Protein AF-B4LQM8-F1 (afdb_monomer)

Radius of gyration: 19.5 Å; Cα contacts (8 Å, |Δi|>4): 128; chains: 1; bounding box: 39×36×72 Å

Solvent-accessible surface area (backbone atoms only — not comparable to full-atom values): 8545 Å² total; per-residue (Å²): 128,69,75,44,59,33,23,23,60,74,74,42,78,47,76,45,52,57,77,53,38,67,62,19,76,51,47,52,65,60,52,78,75,55,56,103,86,56,82,54,58,75,41,95,40,41,57,74,56,48,51,51,53,50,54,54,35,62,75,51,67,83,55,75,94,72,71,82,72,75,68,80,40,75,62,56,58,53,68,65,67,56,57,69,70,59,48,54,52,46,40,51,45,20,58,73,34,51,23,65,59,60,32,50,53,46,52,50,52,54,49,59,73,48,59,95,55,52,73,67,56,46,28,61,74,69,67,50,80,78,83,75,69,78,89,78,83,84,73,135

Mean predicted aligned error: 9.59 Å

Secondary structure (DSSP, 8-state):
--EEEEE-TTS-EEEEEHHHHTT-TTHHHHHHT--TTSPPPBPSS-HHHHHHHHHHHHHTTTS-TTSS-----HHHHHHT-S-HHHHHHHHHHHHHTT-HHHHHHHHHHHHHHHTT--HHHHHHHTT-------S-----

Structure (mmCIF, N/CA/C/O backbone):
data_AF-B4LQM8-F1
#
_entry.id   AF-B4LQM8-F1
#
loop_
_atom_site.group_PDB
_atom_site.id
_atom_site.type_symbol
_atom_site.label_atom_id
_atom_site.label_alt_id
_atom_site.label_comp_id
_atom_site.label_asym_id
_atom_site.label_entity_id
_atom_site.label_seq_id
_atom_site.pdbx_PDB_ins_code
_atom_site.Cartn_x
_atom_site.Cartn_y
_atom_site.Cartn_z
_atom_site.occupancy
_atom_site.B_iso_or_equiv
_atom_site.auth_seq_id
_atom_site.auth_comp_id
_atom_site.auth_asym_id
_atom_site.auth_atom_id
_atom_site.pdbx_PDB_model_num
ATOM 1 N N . MET A 1 1 ? 10.640 6.171 -23.105 1.00 55.56 1 MET A N 1
ATOM 2 C CA . MET A 1 1 ? 11.233 6.379 -21.766 1.00 55.56 1 MET A CA 1
ATOM 3 C C . MET A 1 1 ? 11.923 5.081 -21.371 1.00 55.56 1 MET A C 1
ATOM 5 O O . MET A 1 1 ? 11.529 4.060 -21.928 1.00 55.56 1 MET A O 1
ATOM 9 N N . PRO A 1 2 ? 12.978 5.091 -20.538 1.00 66.38 2 PRO A N 1
ATOM 10 C CA . PRO A 1 2 ? 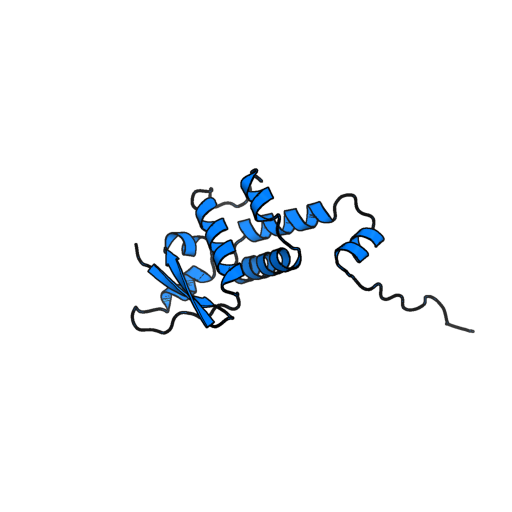13.606 3.846 -20.105 1.00 66.38 2 PRO A CA 1
ATOM 11 C C . PRO A 1 2 ? 12.600 3.017 -19.298 1.00 66.38 2 PRO A C 1
ATOM 13 O O . PRO A 1 2 ? 11.975 3.5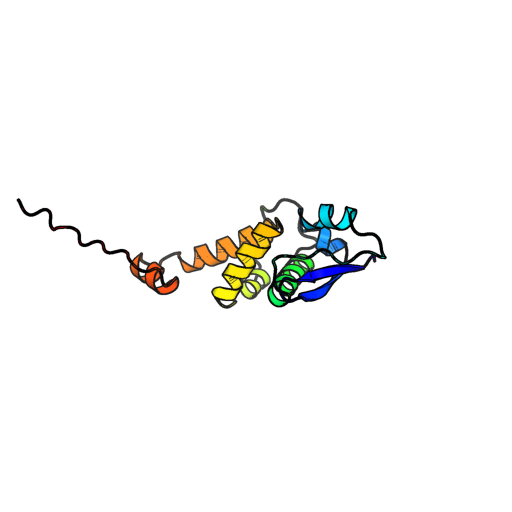30 -18.369 1.00 66.38 2 PRO A O 1
ATOM 16 N N . VAL A 1 3 ? 12.422 1.761 -19.710 1.00 73.31 3 VAL A N 1
ATOM 17 C CA . VAL A 1 3 ? 11.543 0.787 -19.057 1.00 73.31 3 VAL A CA 1
ATOM 18 C C . VAL A 1 3 ? 12.381 -0.012 -18.074 1.00 73.31 3 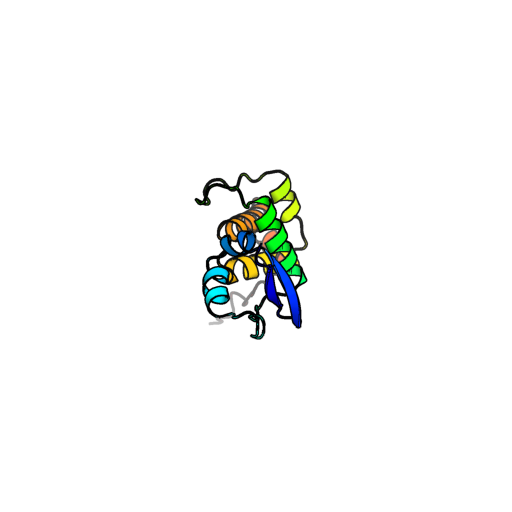VAL A C 1
ATOM 20 O O . VAL A 1 3 ? 13.413 -0.578 -18.434 1.00 73.31 3 VAL A O 1
ATOM 23 N N . ILE A 1 4 ? 11.926 -0.062 -16.834 1.00 78.81 4 ILE A N 1
ATOM 24 C CA . ILE A 1 4 ? 12.590 -0.737 -15.730 1.00 78.81 4 ILE A CA 1
ATOM 25 C C . ILE A 1 4 ? 11.833 -2.012 -15.402 1.00 78.81 4 ILE A C 1
ATOM 27 O O . ILE A 1 4 ? 10.606 -2.005 -15.337 1.00 78.81 4 ILE A O 1
ATOM 31 N N . LYS A 1 5 ? 12.567 -3.095 -15.143 1.00 83.62 5 LYS A N 1
ATOM 32 C CA . LYS A 1 5 ? 11.999 -4.401 -14.802 1.00 83.62 5 LYS A CA 1
ATOM 33 C C . LYS A 1 5 ? 12.284 -4.745 -13.344 1.00 83.62 5 LYS A C 1
ATOM 35 O O . LYS A 1 5 ? 13.410 -4.580 -12.893 1.00 83.62 5 LYS A O 1
ATOM 40 N N . PHE A 1 6 ? 11.293 -5.276 -12.638 1.00 83.81 6 PHE A N 1
ATOM 41 C CA . PHE A 1 6 ? 11.412 -5.804 -11.276 1.00 83.81 6 PHE A CA 1
ATOM 42 C C . PHE A 1 6 ? 10.954 -7.253 -11.237 1.00 83.81 6 PHE A C 1
ATOM 44 O O . PHE A 1 6 ? 9.951 -7.581 -11.866 1.00 83.81 6 PHE A O 1
ATOM 51 N N . LEU A 1 7 ? 11.634 -8.098 -10.462 1.00 88.75 7 LEU A N 1
ATOM 52 C CA . LEU A 1 7 ? 11.149 -9.439 -10.143 1.00 88.75 7 LEU A CA 1
ATOM 53 C C . LEU A 1 7 ? 10.402 -9.389 -8.811 1.00 88.75 7 LEU A C 1
ATOM 55 O O . LEU A 1 7 ? 10.960 -8.978 -7.799 1.00 88.75 7 LEU A O 1
ATOM 59 N N . THR A 1 8 ? 9.140 -9.779 -8.786 1.00 90.38 8 THR A N 1
ATOM 60 C CA . THR A 1 8 ? 8.320 -9.758 -7.571 1.00 90.38 8 THR A CA 1
ATOM 61 C C . THR A 1 8 ? 8.589 -10.983 -6.691 1.00 90.38 8 THR A C 1
ATOM 63 O O . THR A 1 8 ? 9.322 -11.905 -7.063 1.00 90.38 8 THR A O 1
ATOM 66 N N . SER A 1 9 ? 8.011 -11.018 -5.489 1.00 91.94 9 SER A N 1
ATOM 67 C CA . SER A 1 9 ? 8.201 -12.142 -4.561 1.00 91.94 9 SER A CA 1
ATOM 68 C C . SER A 1 9 ? 7.596 -13.457 -5.065 1.00 91.94 9 SER A C 1
ATOM 70 O O . SER A 1 9 ? 8.028 -14.521 -4.635 1.00 91.94 9 SER A O 1
ATOM 72 N N . ASP A 1 10 ? 6.609 -13.366 -5.953 1.00 93.62 10 ASP A N 1
ATOM 73 C CA . ASP A 1 10 ? 5.928 -14.448 -6.672 1.00 93.62 10 ASP A CA 1
ATOM 74 C C . ASP A 1 10 ? 6.556 -14.740 -8.050 1.00 93.62 10 ASP A C 1
ATOM 76 O O . ASP A 1 10 ? 5.921 -15.353 -8.902 1.00 93.62 10 ASP A O 1
ATOM 80 N N . ASP A 1 11 ? 7.808 -14.313 -8.258 1.00 89.38 11 ASP A N 1
ATOM 81 C CA . ASP A 1 11 ? 8.628 -14.585 -9.446 1.00 89.38 11 ASP A CA 1
ATOM 82 C C . ASP A 1 11 ? 8.013 -14.085 -10.771 1.00 89.38 11 ASP A C 1
ATOM 84 O O . ASP A 1 11 ? 8.257 -14.628 -11.849 1.00 89.38 11 ASP A O 1
ATOM 88 N N . ILE A 1 12 ? 7.239 -12.998 -10.701 1.00 90.31 12 ILE A N 1
ATOM 89 C CA . ILE A 1 12 ? 6.665 -12.317 -11.862 1.00 90.31 12 ILE A CA 1
ATOM 90 C C . ILE A 1 12 ? 7.502 -11.079 -12.176 1.00 90.31 12 ILE A C 1
ATOM 92 O O . ILE A 1 12 ? 7.830 -10.277 -11.304 1.00 90.31 12 ILE A O 1
ATOM 96 N N . ILE A 1 13 ? 7.829 -10.895 -13.453 1.00 88.75 13 ILE A N 1
ATOM 97 C CA . ILE A 1 13 ? 8.508 -9.684 -13.904 1.00 88.75 13 ILE A CA 1
ATOM 98 C C . ILE A 1 13 ? 7.463 -8.600 -14.175 1.00 88.75 13 ILE A C 1
ATOM 100 O O . ILE A 1 13 ? 6.532 -8.800 -14.958 1.00 88.75 13 ILE A O 1
ATOM 104 N N . ILE A 1 14 ? 7.617 -7.450 -13.523 1.00 86.12 14 ILE A N 1
ATOM 105 C CA . ILE A 1 14 ? 6.811 -6.252 -13.763 1.00 86.12 14 ILE A CA 1
ATOM 106 C C . ILE A 1 14 ? 7.694 -5.178 -14.379 1.00 86.12 14 ILE A C 1
ATOM 108 O O . ILE A 1 14 ? 8.766 -4.870 -13.863 1.00 86.12 14 ILE A O 1
ATOM 112 N N . GLU A 1 15 ? 7.207 -4.601 -15.471 1.00 85.62 15 GLU A N 1
ATOM 113 C CA . GLU A 1 15 ? 7.843 -3.492 -16.167 1.00 85.62 15 GLU A CA 1
ATOM 114 C C . GLU A 1 15 ? 7.142 -2.177 -15.802 1.00 85.62 15 GLU A C 1
ATOM 116 O O . GLU A 1 15 ? 5.914 -2.136 -15.702 1.00 85.62 15 GLU A O 1
ATOM 121 N N . THR A 1 16 ? 7.910 -1.113 -15.576 1.00 77.81 16 THR A N 1
ATOM 122 C CA . THR A 1 16 ? 7.396 0.219 -15.228 1.00 77.81 16 THR A CA 1
ATOM 123 C C . THR A 1 16 ? 8.299 1.321 -15.770 1.00 77.81 16 THR A C 1
ATOM 125 O O . THR A 1 16 ? 9.471 1.094 -16.068 1.00 77.81 16 THR A O 1
ATOM 128 N N . ASP A 1 17 ? 7.761 2.532 -15.859 1.00 77.62 17 ASP A N 1
ATOM 129 C CA . ASP A 1 17 ? 8.507 3.714 -16.276 1.00 77.62 17 ASP A CA 1
ATOM 130 C C . ASP A 1 17 ? 9.355 4.306 -15.137 1.00 77.62 17 ASP A C 1
ATOM 132 O O . ASP A 1 17 ? 8.978 4.269 -13.961 1.00 77.62 17 ASP A O 1
ATOM 136 N N . ASP A 1 18 ? 10.480 4.924 -15.504 1.00 69.44 18 ASP A N 1
ATOM 137 C CA . ASP A 1 18 ? 11.409 5.602 -14.582 1.00 69.44 18 ASP A CA 1
ATOM 138 C C . ASP A 1 18 ? 10.753 6.698 -13.733 1.00 69.44 18 ASP A C 1
ATOM 140 O O . ASP A 1 18 ? 11.099 6.874 -12.568 1.0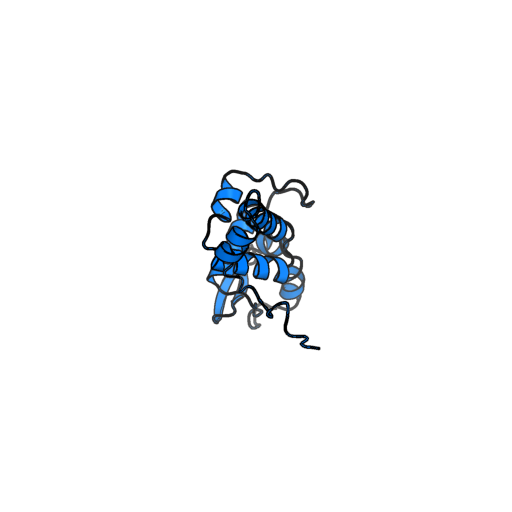0 69.44 18 ASP A O 1
ATOM 144 N N . GLN A 1 19 ? 9.737 7.384 -14.258 1.00 63.78 19 GLN A N 1
ATOM 145 C CA . GLN A 1 19 ? 9.026 8.424 -13.506 1.00 63.78 19 GLN A CA 1
ATOM 146 C C . GLN A 1 19 ? 8.301 7.863 -12.275 1.00 63.78 19 GLN A C 1
ATOM 148 O O . GLN A 1 19 ? 8.278 8.507 -11.230 1.00 63.78 19 GLN A O 1
ATOM 153 N N . ILE A 1 20 ? 7.780 6.637 -12.363 1.00 64.88 20 ILE A N 1
ATOM 154 C CA . ILE A 1 20 ? 7.079 5.968 -11.259 1.00 64.88 20 ILE A CA 1
ATOM 155 C C . ILE A 1 20 ? 8.089 5.470 -10.212 1.00 64.88 20 ILE A C 1
ATOM 157 O O . ILE A 1 20 ? 7.834 5.506 -9.006 1.00 64.88 20 ILE A O 1
ATOM 161 N N . ALA A 1 21 ? 9.291 5.086 -10.654 1.00 61.69 21 ALA A N 1
ATOM 162 C CA . ALA A 1 21 ? 10.397 4.730 -9.771 1.00 61.69 21 ALA A CA 1
ATOM 163 C C . ALA A 1 21 ? 10.902 5.913 -8.920 1.00 61.69 21 ALA A C 1
ATOM 165 O O . ALA A 1 21 ? 11.450 5.694 -7.837 1.00 61.69 21 ALA A O 1
ATOM 166 N N . GLN A 1 22 ? 10.684 7.162 -9.352 1.00 62.25 22 GLN A N 1
ATOM 167 C CA . GLN A 1 22 ? 11.090 8.354 -8.595 1.00 62.25 22 GLN A CA 1
ATOM 168 C C . GLN A 1 22 ? 10.272 8.568 -7.316 1.00 62.25 22 GLN A C 1
ATOM 170 O O . GLN A 1 22 ? 10.783 9.201 -6.387 1.00 62.25 22 GLN A O 1
ATOM 175 N N . CYS A 1 23 ? 9.066 7.996 -7.231 1.00 62.03 23 CYS A N 1
ATOM 176 C CA . CYS A 1 23 ? 8.200 8.050 -6.050 1.00 62.03 23 CYS A CA 1
ATOM 177 C C . CYS A 1 23 ? 8.725 7.221 -4.863 1.00 62.03 23 CYS A C 1
ATOM 179 O O . CYS A 1 23 ? 8.214 7.356 -3.751 1.00 62.03 23 CYS A O 1
ATOM 181 N N . SER A 1 24 ? 9.735 6.373 -5.079 1.00 64.31 24 SER A N 1
ATOM 182 C CA . SER A 1 24 ? 10.351 5.545 -4.044 1.00 64.31 24 SER A CA 1
ATOM 183 C C . SER A 1 24 ? 11.826 5.894 -3.863 1.00 64.31 24 SER A C 1
ATOM 185 O O . SER A 1 24 ? 12.629 5.868 -4.796 1.00 64.31 24 SER A O 1
ATOM 187 N N . ASP A 1 25 ? 12.213 6.142 -2.615 1.00 62.56 25 ASP A N 1
ATOM 188 C CA . ASP A 1 25 ? 13.613 6.376 -2.254 1.00 62.56 25 ASP A CA 1
ATOM 189 C C . ASP A 1 25 ? 14.462 5.095 -2.244 1.00 62.56 25 ASP A C 1
ATOM 191 O O . ASP A 1 25 ? 15.687 5.178 -2.193 1.00 62.56 25 ASP A O 1
ATOM 195 N N . ILE A 1 26 ? 13.828 3.918 -2.300 1.00 66.75 26 ILE A N 1
ATOM 196 C CA . ILE A 1 26 ? 14.495 2.607 -2.301 1.00 66.75 26 ILE A CA 1
ATOM 197 C C . ILE A 1 26 ? 14.629 2.047 -3.714 1.00 66.75 26 ILE A C 1
ATOM 199 O O . ILE A 1 26 ? 15.640 1.419 -4.026 1.00 66.75 26 ILE A O 1
ATOM 203 N N . ILE A 1 27 ? 13.662 2.315 -4.592 1.00 67.81 27 ILE A N 1
ATOM 204 C CA . ILE A 1 27 ? 13.752 1.894 -5.990 1.00 67.81 27 ILE A CA 1
ATOM 205 C C . ILE A 1 27 ? 14.899 2.635 -6.693 1.00 67.81 27 ILE A C 1
ATOM 207 O O . ILE A 1 27 ? 15.687 2.010 -7.393 1.00 67.81 27 ILE A O 1
ATOM 211 N N . ARG A 1 28 ? 15.072 3.938 -6.444 1.00 65.12 28 ARG A N 1
ATOM 212 C CA . ARG A 1 28 ? 16.083 4.765 -7.124 1.00 65.12 28 ARG A CA 1
ATOM 213 C C . ARG A 1 28 ? 17.529 4.228 -6.996 1.00 65.12 28 ARG A C 1
ATOM 215 O O . ARG A 1 28 ? 18.176 4.097 -8.032 1.00 65.12 28 ARG A O 1
ATOM 222 N N . PRO A 1 29 ? 18.052 3.852 -5.807 1.00 63.12 29 PRO A N 1
ATOM 223 C CA . PRO A 1 29 ? 19.364 3.203 -5.696 1.00 63.12 29 PRO A CA 1
ATOM 224 C C . PRO A 1 29 ? 19.435 1.809 -6.328 1.00 63.12 29 PRO A C 1
ATOM 226 O O . PRO A 1 29 ? 20.483 1.444 -6.853 1.00 63.12 29 PRO A O 1
ATOM 229 N N . LEU A 1 30 ? 18.347 1.030 -6.287 1.00 62.00 30 LEU A N 1
ATOM 230 C CA . LEU A 1 30 ? 18.321 -0.328 -6.849 1.00 62.00 30 LEU A CA 1
ATOM 231 C C . LEU A 1 30 ? 18.511 -0.325 -8.373 1.00 62.00 30 LEU A C 1
ATOM 233 O O . LEU A 1 30 ? 19.082 -1.266 -8.913 1.00 62.00 30 LEU A O 1
ATOM 237 N N . LEU A 1 31 ? 18.104 0.751 -9.051 1.00 61.84 31 LEU A N 1
ATOM 238 C CA . LEU A 1 31 ? 18.251 0.915 -10.501 1.00 61.84 31 LEU A CA 1
ATOM 239 C C . LEU A 1 31 ? 19.670 1.249 -10.944 1.00 61.84 31 LEU A C 1
ATOM 241 O O . LEU A 1 31 ? 20.067 0.884 -12.045 1.00 61.84 31 LEU A O 1
ATOM 245 N N . VAL A 1 32 ? 20.457 1.889 -10.077 1.00 56.47 32 VAL A N 1
ATOM 246 C CA . VAL A 1 32 ? 21.854 2.249 -10.373 1.00 56.47 32 VAL A CA 1
ATOM 247 C C . VAL A 1 32 ? 22.733 0.999 -10.539 1.00 56.47 32 VAL A C 1
ATOM 249 O O . VAL A 1 32 ? 23.782 1.066 -11.175 1.00 56.47 32 VAL A O 1
ATOM 252 N N . CYS A 1 33 ? 22.305 -0.155 -10.016 1.00 51.00 33 CYS A N 1
ATOM 253 C CA . CYS A 1 33 ? 23.026 -1.424 -10.138 1.00 51.00 33 CYS A CA 1
ATOM 254 C C . CYS A 1 33 ? 22.609 -2.283 -11.345 1.00 51.00 33 CYS A C 1
ATOM 256 O O . CYS A 1 33 ? 23.240 -3.313 -11.578 1.00 51.00 33 CYS A O 1
ATOM 258 N N . CYS A 1 34 ? 21.582 -1.896 -12.105 1.00 52.84 34 CYS A N 1
ATOM 259 C CA . CYS A 1 34 ? 21.049 -2.708 -13.199 1.00 52.84 34 CYS A CA 1
ATOM 260 C C . CYS A 1 34 ? 21.535 -2.180 -14.552 1.00 52.84 34 CYS A C 1
ATOM 262 O O . CYS A 1 34 ? 21.056 -1.164 -15.050 1.00 52.84 34 CYS A O 1
ATOM 264 N N . THR A 1 35 ? 22.491 -2.882 -15.157 1.00 52.75 35 THR A N 1
ATOM 265 C CA . THR A 1 35 ? 22.810 -2.742 -16.582 1.00 52.75 35 THR A CA 1
ATOM 266 C C . THR A 1 35 ? 21.796 -3.530 -17.416 1.00 52.75 35 THR A C 1
ATOM 268 O O . THR A 1 35 ? 21.197 -4.485 -16.926 1.00 52.75 35 THR A O 1
ATOM 271 N N . GLU A 1 36 ? 21.610 -3.153 -18.684 1.00 56.81 36 GLU A N 1
ATOM 272 C CA . GLU A 1 36 ? 20.612 -3.715 -19.619 1.00 56.81 36 GLU A CA 1
ATOM 273 C C . GLU A 1 36 ? 20.729 -5.241 -19.875 1.00 56.81 36 GLU A C 1
ATOM 275 O O . GLU A 1 36 ? 19.870 -5.817 -20.537 1.00 56.81 36 GLU A O 1
ATOM 280 N N . GLU A 1 37 ? 21.746 -5.911 -19.316 1.00 59.09 37 GLU A N 1
ATOM 281 C CA . GLU A 1 37 ? 22.006 -7.356 -19.442 1.00 59.09 37 GLU A CA 1
ATOM 282 C C . GLU A 1 37 ? 21.948 -8.134 -18.106 1.00 59.09 37 GLU A C 1
ATOM 284 O O . GLU A 1 37 ? 22.246 -9.328 -18.076 1.00 59.09 37 GLU A O 1
ATOM 289 N N . GLY A 1 38 ? 21.594 -7.482 -16.990 1.00 64.56 38 GLY A N 1
ATOM 290 C CA . GLY A 1 38 ? 21.515 -8.109 -15.663 1.00 64.56 38 GLY A CA 1
ATOM 291 C C . GLY A 1 38 ? 20.121 -8.625 -15.289 1.00 64.56 38 GLY A C 1
ATOM 292 O O . GLY A 1 38 ? 19.106 -8.123 -15.775 1.00 64.56 38 GLY A O 1
ATOM 293 N N . ASP A 1 39 ? 20.064 -9.600 -14.374 1.00 71.50 39 ASP A N 1
ATOM 294 C CA . ASP A 1 39 ? 18.799 -10.059 -13.790 1.00 71.50 39 ASP A CA 1
ATOM 295 C C . ASP A 1 39 ? 18.072 -8.901 -13.074 1.00 71.50 39 ASP A C 1
ATOM 297 O O . ASP A 1 39 ? 18.709 -8.114 -12.360 1.00 71.50 39 ASP A O 1
ATOM 301 N N . PRO A 1 40 ? 16.738 -8.781 -13.222 1.00 77.62 40 PRO A N 1
ATOM 302 C CA . PRO A 1 40 ? 15.980 -7.716 -12.580 1.00 77.62 40 PRO A CA 1
ATOM 303 C C . PRO A 1 40 ? 16.042 -7.819 -11.045 1.00 77.62 40 PRO A C 1
ATOM 305 O O . PRO A 1 40 ? 16.023 -8.923 -10.489 1.00 77.62 40 PRO A O 1
ATOM 308 N N . PRO A 1 41 ? 16.056 -6.683 -10.326 1.00 79.38 41 PRO A N 1
ATOM 309 C CA . PRO A 1 41 ? 16.119 -6.671 -8.875 1.00 79.38 41 PRO A CA 1
ATOM 310 C C . PRO A 1 41 ? 14.875 -7.335 -8.285 1.00 79.38 41 PRO A C 1
ATOM 312 O O . PRO A 1 41 ? 13.737 -7.012 -8.646 1.00 79.38 41 PRO A O 1
ATOM 315 N N . LYS A 1 42 ? 15.104 -8.262 -7.349 1.00 84.06 42 LYS A N 1
ATOM 316 C CA . LYS A 1 42 ? 14.034 -8.983 -6.662 1.00 84.06 42 LYS A CA 1
ATOM 317 C C . LYS A 1 42 ? 13.460 -8.160 -5.511 1.00 84.06 42 LYS A C 1
ATOM 319 O O . LYS A 1 42 ? 14.164 -7.820 -4.559 1.00 84.06 42 LYS A O 1
ATOM 324 N N . LEU A 1 43 ? 12.164 -7.889 -5.577 1.00 85.81 43 LEU A N 1
ATOM 325 C CA . LEU A 1 43 ? 11.379 -7.217 -4.552 1.00 85.81 43 LEU A CA 1
ATOM 326 C C . LEU A 1 43 ? 10.703 -8.240 -3.638 1.00 85.81 43 LEU A C 1
ATOM 328 O O . LEU A 1 43 ? 10.258 -9.303 -4.065 1.00 85.81 43 LEU A O 1
ATOM 332 N N . LYS A 1 44 ? 10.557 -7.885 -2.359 1.00 87.94 44 LYS A N 1
ATOM 333 C CA . LYS A 1 44 ? 9.794 -8.671 -1.370 1.00 87.94 44 LYS A CA 1
ATOM 334 C C . LYS A 1 44 ? 8.290 -8.365 -1.402 1.00 87.94 44 LYS A C 1
ATOM 336 O O . LYS A 1 44 ? 7.614 -8.486 -0.388 1.00 87.94 44 LYS A O 1
ATOM 341 N N . VAL A 1 45 ? 7.789 -7.920 -2.549 1.00 89.56 45 VAL A N 1
ATOM 342 C CA . VAL A 1 45 ? 6.401 -7.500 -2.759 1.00 89.56 45 VAL A CA 1
ATOM 343 C C . VAL A 1 45 ? 5.822 -8.357 -3.877 1.00 89.56 45 VAL A C 1
ATOM 345 O O . VAL A 1 45 ? 6.502 -8.583 -4.880 1.00 89.56 45 VAL A O 1
ATOM 348 N N . SER A 1 46 ? 4.590 -8.836 -3.706 1.00 93.25 46 SER A N 1
ATOM 349 C CA . SER A 1 46 ? 3.893 -9.621 -4.728 1.00 93.25 46 SER A CA 1
ATOM 350 C C . SER A 1 46 ? 3.538 -8.761 -5.938 1.00 93.25 46 SER A C 1
ATOM 352 O O . SER A 1 46 ? 3.402 -7.536 -5.836 1.00 93.25 46 SER A O 1
ATOM 354 N N . ALA A 1 47 ? 3.332 -9.392 -7.090 1.00 92.00 47 ALA A N 1
ATOM 355 C CA . ALA A 1 47 ? 2.934 -8.688 -8.301 1.00 92.00 47 ALA A CA 1
ATOM 356 C C . ALA A 1 47 ? 1.620 -7.918 -8.130 1.00 92.00 47 ALA A C 1
ATOM 358 O O . ALA A 1 47 ? 1.497 -6.791 -8.610 1.00 92.00 47 ALA A O 1
ATOM 359 N N . ALA A 1 48 ? 0.651 -8.501 -7.422 1.00 94.00 48 ALA A N 1
ATOM 360 C CA . ALA A 1 48 ? -0.645 -7.876 -7.173 1.00 94.00 48 ALA A CA 1
ATOM 361 C C . ALA A 1 48 ? -0.509 -6.558 -6.393 1.00 94.00 48 ALA A C 1
ATOM 363 O O . ALA A 1 48 ? -1.094 -5.542 -6.773 1.00 94.00 48 ALA A O 1
ATOM 364 N N . ILE A 1 49 ? 0.304 -6.558 -5.336 1.00 94.19 49 ILE A N 1
ATOM 365 C CA . ILE A 1 49 ? 0.518 -5.377 -4.498 1.00 94.19 49 ILE A CA 1
ATOM 366 C C . ILE A 1 49 ? 1.392 -4.357 -5.213 1.00 94.19 49 ILE A C 1
ATOM 368 O O . ILE A 1 49 ? 1.076 -3.169 -5.188 1.00 94.19 49 ILE A O 1
ATOM 372 N N . LEU A 1 50 ? 2.438 -4.801 -5.916 1.00 90.31 50 LEU A N 1
ATOM 373 C CA . LEU A 1 50 ? 3.292 -3.895 -6.675 1.00 90.31 50 LEU A CA 1
ATOM 374 C C . LEU A 1 50 ? 2.487 -3.142 -7.741 1.00 90.31 50 LEU A C 1
ATOM 376 O O . LEU A 1 50 ? 2.629 -1.931 -7.845 1.00 90.31 50 LEU A O 1
ATOM 380 N N . ARG A 1 51 ? 1.573 -3.805 -8.464 1.00 91.56 51 ARG A N 1
ATOM 381 C CA . ARG A 1 51 ? 0.687 -3.126 -9.430 1.00 91.56 51 ARG A CA 1
ATOM 382 C C . ARG A 1 51 ? -0.154 -2.025 -8.788 1.00 91.56 51 ARG A C 1
ATOM 384 O O . ARG A 1 51 ? -0.256 -0.951 -9.366 1.00 91.56 51 ARG A O 1
ATOM 391 N N . LYS A 1 52 ? -0.702 -2.258 -7.592 1.00 92.38 52 LYS A N 1
ATOM 392 C CA . LYS A 1 52 ? -1.451 -1.232 -6.848 1.00 92.38 52 LYS A CA 1
ATOM 393 C C . LYS A 1 52 ? -0.566 -0.070 -6.398 1.00 92.38 52 LYS A C 1
ATOM 395 O O . LYS A 1 52 ? -0.992 1.077 -6.440 1.00 92.38 52 LYS A O 1
ATOM 400 N N . VAL A 1 53 ? 0.668 -0.350 -5.983 1.00 90.12 53 VAL A N 1
ATOM 401 C CA . VAL A 1 53 ? 1.641 0.702 -5.651 1.00 90.12 53 VAL A CA 1
ATOM 402 C C . VAL A 1 53 ? 1.943 1.562 -6.881 1.00 90.12 53 VAL A C 1
ATOM 404 O O . VAL A 1 53 ? 1.966 2.786 -6.771 1.00 90.12 53 VAL A O 1
ATOM 407 N N . LEU A 1 54 ? 2.138 0.936 -8.045 1.00 88.44 54 LEU A N 1
ATOM 408 C CA . LEU A 1 54 ? 2.376 1.642 -9.307 1.00 88.44 54 LEU A CA 1
ATOM 409 C C . LEU A 1 54 ? 1.153 2.465 -9.737 1.00 88.44 54 LEU A C 1
ATOM 411 O O . LEU A 1 54 ? 1.315 3.603 -10.158 1.00 88.44 54 LEU A O 1
ATOM 415 N N . GLU A 1 55 ? -0.060 1.930 -9.575 1.00 89.94 55 GLU A N 1
ATOM 416 C CA . GLU A 1 55 ? -1.319 2.650 -9.817 1.00 89.94 55 GLU A CA 1
ATOM 417 C C . GLU A 1 55 ? -1.416 3.923 -8.960 1.00 89.94 55 GLU A C 1
ATOM 419 O O . GLU A 1 55 ? -1.700 5.002 -9.478 1.00 89.94 55 GLU A O 1
ATOM 424 N N . TRP A 1 56 ? -1.108 3.819 -7.662 1.00 89.31 56 TRP A N 1
ATOM 425 C CA . TRP A 1 56 ? -1.078 4.976 -6.765 1.00 89.31 56 TRP A CA 1
ATOM 426 C C . TRP A 1 56 ? -0.032 6.010 -7.185 1.00 89.31 56 TRP A C 1
ATOM 428 O O . TRP A 1 56 ? -0.321 7.207 -7.224 1.00 89.31 56 TRP A O 1
ATOM 438 N N . ALA A 1 57 ? 1.175 5.548 -7.512 1.00 85.50 57 ALA A N 1
ATOM 439 C CA . ALA A 1 57 ? 2.278 6.413 -7.902 1.00 85.50 57 ALA A CA 1
ATOM 440 C C . ALA A 1 57 ? 2.013 7.133 -9.235 1.00 85.50 57 ALA A C 1
ATOM 442 O O . ALA A 1 57 ? 2.377 8.297 -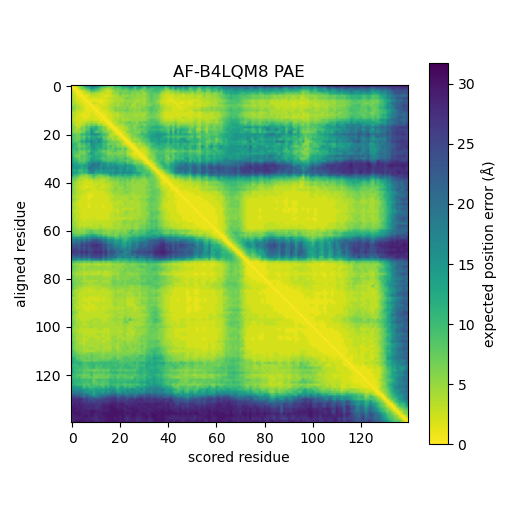9.367 1.00 85.50 57 ALA A O 1
ATOM 443 N N . GLU A 1 58 ? 1.329 6.491 -10.184 1.00 85.25 58 GLU A N 1
ATOM 444 C CA . GLU A 1 58 ? 0.914 7.109 -11.448 1.00 85.25 58 GLU A CA 1
ATOM 445 C C . GLU A 1 58 ? -0.121 8.223 -11.233 1.00 85.25 58 GLU A C 1
ATOM 447 O O . GLU A 1 58 ? -0.007 9.287 -11.845 1.00 85.25 58 GLU A O 1
ATOM 452 N N . HIS A 1 59 ? -1.096 8.020 -10.337 1.00 86.31 59 HIS A N 1
ATOM 453 C CA . HIS A 1 59 ? -2.094 9.048 -9.998 1.00 86.31 59 HIS A CA 1
ATOM 454 C C . HIS A 1 59 ? -1.456 10.264 -9.314 1.00 86.31 59 HIS A C 1
ATOM 456 O O . HIS A 1 59 ? -1.779 11.400 -9.650 1.00 86.31 59 HIS A O 1
ATOM 462 N N . HIS A 1 60 ? -0.492 10.034 -8.418 1.00 82.75 60 HIS A N 1
ATOM 463 C CA . HIS A 1 60 ? 0.134 11.074 -7.588 1.00 82.75 60 HIS A CA 1
ATOM 464 C C . HIS A 1 60 ? 1.466 11.606 -8.147 1.00 82.75 60 HIS A C 1
ATOM 466 O O . HIS A 1 60 ? 2.189 12.328 -7.459 1.00 82.75 60 HIS A O 1
ATOM 472 N N . LYS A 1 61 ? 1.835 11.274 -9.391 1.00 77.44 61 LYS A N 1
ATOM 473 C CA . LYS A 1 61 ? 3.156 11.616 -9.959 1.00 77.44 61 LYS A CA 1
ATOM 474 C C . LYS A 1 61 ? 3.437 13.116 -10.082 1.00 77.44 61 LYS A C 1
ATOM 476 O O . LYS A 1 61 ? 4.595 13.516 -10.170 1.00 77.44 61 LYS A O 1
ATOM 481 N N . TYR A 1 62 ? 2.391 13.939 -10.124 1.00 76.06 62 TYR A N 1
ATOM 482 C CA . TYR A 1 62 ? 2.495 15.398 -10.238 1.00 76.06 62 TYR A CA 1
ATOM 483 C C . TYR A 1 62 ? 2.230 16.130 -8.922 1.00 76.06 62 TYR A C 1
ATOM 485 O O . TYR A 1 62 ? 2.222 17.364 -8.901 1.00 76.06 62 TYR A O 1
ATOM 493 N N . ASP A 1 63 ? 2.037 15.392 -7.831 1.00 75.12 63 ASP A N 1
ATOM 494 C CA . ASP A 1 63 ? 1.799 15.996 -6.534 1.00 75.12 63 ASP A CA 1
ATOM 495 C C . ASP A 1 63 ? 3.073 16.658 -6.000 1.00 75.12 63 ASP A C 1
ATOM 497 O O . ASP A 1 63 ? 4.189 16.166 -6.209 1.00 75.12 63 ASP A O 1
ATOM 501 N N . PRO A 1 64 ? 2.946 17.793 -5.291 1.00 64.44 64 PRO A N 1
ATOM 502 C CA . PRO A 1 64 ? 4.099 18.487 -4.748 1.00 64.44 64 PRO A CA 1
ATOM 503 C C . PRO A 1 64 ? 4.875 17.581 -3.781 1.00 64.44 64 PRO A C 1
ATOM 505 O O . PRO A 1 64 ? 4.333 17.058 -2.802 1.00 64.44 64 PRO A O 1
ATOM 508 N N . ALA A 1 65 ? 6.179 17.439 -4.036 1.00 53.50 65 ALA A N 1
ATOM 509 C CA . ALA A 1 65 ? 7.110 16.695 -3.195 1.00 53.50 65 ALA A CA 1
ATOM 510 C C . ALA A 1 65 ? 7.178 17.330 -1.793 1.00 53.50 65 ALA A C 1
ATOM 512 O O . ALA A 1 65 ? 7.892 18.303 -1.559 1.00 53.50 65 ALA A O 1
ATOM 513 N N . GLY A 1 66 ? 6.380 16.814 -0.859 1.00 51.50 66 GLY A N 1
ATOM 514 C CA . GLY A 1 66 ? 6.239 17.433 0.460 1.00 51.50 66 GLY A CA 1
ATOM 515 C C . GLY A 1 66 ? 5.216 16.796 1.395 1.00 51.50 66 GLY A C 1
ATOM 516 O O . GLY A 1 66 ? 5.252 17.083 2.583 1.00 51.50 66 GLY A O 1
ATOM 517 N N . GLY A 1 67 ? 4.347 15.901 0.916 1.00 49.78 67 GLY A N 1
ATOM 518 C CA . GLY A 1 67 ? 3.617 14.950 1.770 1.00 49.78 67 GLY A CA 1
ATOM 519 C C . GLY A 1 67 ? 2.591 15.530 2.755 1.00 49.78 67 GLY A C 1
ATOM 520 O O . GLY A 1 67 ? 1.967 14.763 3.483 1.00 49.78 67 GLY A O 1
ATOM 521 N N . THR A 1 68 ? 2.371 16.845 2.794 1.00 44.94 68 THR A N 1
ATOM 522 C CA . THR A 1 68 ? 1.408 17.458 3.731 1.00 44.94 68 THR A CA 1
ATOM 523 C C . THR A 1 68 ? 0.008 17.613 3.141 1.00 44.94 68 THR A C 1
ATOM 525 O O . THR A 1 68 ? -0.954 17.799 3.881 1.00 44.94 68 THR A O 1
ATOM 528 N N . GLN A 1 69 ? -0.125 17.509 1.818 1.00 48.12 69 GLN A N 1
ATOM 529 C CA . GLN A 1 69 ? -1.403 17.524 1.112 1.00 48.12 69 GLN A CA 1
ATOM 530 C C . GLN A 1 69 ? -1.492 16.312 0.183 1.00 48.12 69 GLN A C 1
ATOM 532 O O . GLN A 1 69 ? -1.640 16.465 -1.018 1.00 48.12 69 GLN A O 1
ATOM 537 N N . CYS A 1 70 ? -1.447 15.095 0.734 1.00 51.47 70 CYS A N 1
ATOM 538 C CA . CYS A 1 70 ? -2.289 14.052 0.147 1.00 51.47 70 CYS A CA 1
ATOM 539 C C . CYS A 1 70 ? -3.715 14.532 0.415 1.00 51.47 70 CYS A C 1
ATOM 541 O O . CYS A 1 70 ? -4.242 14.356 1.523 1.00 51.47 70 CYS A O 1
ATOM 543 N N . THR A 1 71 ? -4.262 15.313 -0.516 1.00 52.25 71 THR A N 1
ATOM 544 C CA . THR A 1 71 ? -5.687 15.594 -0.528 1.00 52.25 71 THR A CA 1
ATOM 545 C C . THR A 1 71 ? -6.324 14.224 -0.591 1.00 52.25 71 THR A C 1
ATOM 547 O O . THR A 1 71 ? -6.155 13.558 -1.600 1.00 52.25 71 THR A O 1
ATOM 550 N N . ASN A 1 72 ? -6.958 13.782 0.500 1.00 60.03 72 ASN A N 1
ATOM 551 C CA . ASN A 1 72 ? -7.808 12.596 0.497 1.00 60.03 72 ASN A CA 1
ATOM 552 C C . ASN A 1 72 ? -8.947 12.881 -0.494 1.00 60.03 72 ASN A C 1
ATOM 554 O O . ASN A 1 72 ? -10.042 13.292 -0.097 1.00 60.03 72 ASN A O 1
ATOM 558 N N . ASP A 1 73 ? -8.659 12.783 -1.781 1.00 73.19 73 ASP A N 1
ATOM 559 C CA . ASP A 1 73 ? -9.626 12.952 -2.831 1.00 73.19 73 ASP A CA 1
ATOM 560 C C . ASP A 1 73 ? -10.509 11.696 -2.861 1.00 73.19 73 ASP A C 1
ATOM 562 O O . ASP A 1 73 ? -10.316 10.708 -2.135 1.00 73.19 73 ASP A O 1
ATOM 566 N N . ALA A 1 74 ? -11.579 11.758 -3.647 1.00 85.88 74 ALA A N 1
ATOM 567 C CA . ALA A 1 74 ? -12.481 10.620 -3.764 1.00 85.88 74 ALA A CA 1
ATOM 568 C C . ALA A 1 74 ? -11.747 9.371 -4.290 1.00 85.88 74 ALA A C 1
ATOM 570 O O . ALA A 1 74 ? -12.134 8.252 -3.951 1.00 85.88 74 ALA A O 1
ATOM 571 N N . TRP A 1 75 ? -10.677 9.571 -5.069 1.00 90.25 75 TRP A N 1
ATOM 572 C CA . TRP A 1 75 ? -9.869 8.502 -5.635 1.00 90.25 75 TRP A CA 1
ATOM 573 C C . TRP A 1 75 ? -9.085 7.764 -4.549 1.00 90.25 75 TRP A C 1
ATOM 575 O O . TRP A 1 75 ? -9.220 6.549 -4.437 1.00 90.25 75 TRP A O 1
ATOM 585 N N . ASP A 1 76 ? -8.385 8.482 -3.674 1.00 89.50 76 ASP A N 1
ATOM 586 C CA . ASP A 1 76 ? -7.637 7.923 -2.545 1.00 89.50 76 ASP A CA 1
ATOM 587 C C . ASP A 1 76 ? -8.525 7.094 -1.617 1.00 89.50 76 ASP A C 1
ATOM 589 O O . ASP A 1 76 ? -8.150 6.007 -1.168 1.00 89.50 76 ASP A O 1
ATOM 593 N N . THR A 1 77 ? -9.738 7.589 -1.362 1.00 88.38 77 THR A N 1
ATOM 594 C CA . THR A 1 77 ? -10.729 6.888 -0.536 1.00 88.38 77 THR A CA 1
ATOM 595 C C . THR A 1 77 ? -11.163 5.574 -1.185 1.00 88.38 77 THR A C 1
ATOM 597 O O . THR A 1 77 ? -11.307 4.563 -0.497 1.00 88.38 77 THR A O 1
ATOM 600 N N . GLN A 1 78 ? -11.354 5.570 -2.506 1.00 91.31 78 GLN A N 1
ATOM 601 C CA . GLN A 1 78 ? -11.697 4.368 -3.261 1.00 91.31 78 GLN A CA 1
ATOM 602 C C . GLN A 1 78 ? -10.508 3.403 -3.362 1.00 91.31 78 GLN A C 1
ATOM 604 O O . GLN A 1 78 ? -10.690 2.195 -3.223 1.00 91.31 78 GLN A O 1
ATOM 609 N N . PHE A 1 79 ? -9.297 3.924 -3.544 1.00 93.06 79 PHE A N 1
ATOM 610 C CA . PHE A 1 79 ? -8.072 3.145 -3.679 1.00 93.06 79 PHE A CA 1
ATOM 611 C C . PHE A 1 79 ? -7.782 2.299 -2.431 1.00 93.06 79 PHE A C 1
ATOM 613 O O . PHE A 1 79 ? -7.451 1.117 -2.547 1.00 93.06 79 PHE A O 1
ATOM 620 N N . VAL A 1 80 ? -7.963 2.869 -1.232 1.00 92.38 80 VAL A N 1
ATOM 621 C CA . VAL A 1 80 ? -7.809 2.137 0.042 1.00 92.38 80 VAL A CA 1
ATOM 622 C C . VAL A 1 80 ? -9.054 1.356 0.465 1.00 92.38 80 VAL A C 1
ATOM 624 O O . VAL A 1 80 ? -9.012 0.655 1.478 1.00 92.38 80 VAL A O 1
ATOM 627 N N . SER A 1 81 ? -10.149 1.433 -0.297 1.00 91.50 81 SER A N 1
ATOM 628 C CA . SER A 1 81 ? -11.363 0.634 -0.085 1.00 91.50 81 SER A CA 1
ATOM 629 C C . SER A 1 81 ? -11.178 -0.791 -0.622 1.00 91.50 81 SER A C 1
ATOM 631 O O . SER A 1 81 ? -11.860 -1.252 -1.535 1.00 91.50 81 SER A O 1
ATOM 633 N N . VAL A 1 82 ? -10.195 -1.489 -0.061 1.00 91.88 82 VAL A N 1
ATOM 634 C CA . VAL A 1 82 ? -9.838 -2.876 -0.377 1.00 91.88 82 VAL A CA 1
ATOM 635 C C . VAL A 1 82 ? -10.037 -3.762 0.850 1.00 91.88 82 VAL A C 1
ATOM 637 O O . VAL A 1 82 ? -10.315 -3.284 1.951 1.00 91.88 82 VAL A O 1
ATOM 640 N N . GLU A 1 83 ? -9.896 -5.074 0.673 1.00 93.06 83 GLU A N 1
ATOM 641 C CA . GLU A 1 83 ? -9.906 -6.009 1.796 1.00 93.06 83 GLU A CA 1
ATOM 642 C C . GLU A 1 83 ? -8.776 -5.691 2.794 1.00 93.06 83 GLU A C 1
ATOM 644 O O . GLU A 1 83 ? -7.692 -5.251 2.403 1.00 93.06 83 GLU A O 1
ATOM 649 N N . GLN A 1 84 ? -9.007 -5.947 4.087 1.00 88.62 84 GLN A N 1
ATOM 650 C CA . GLN A 1 84 ? -8.037 -5.677 5.155 1.00 88.62 84 GLN A CA 1
ATOM 651 C C . GLN A 1 84 ? -6.672 -6.330 4.892 1.00 88.62 84 GLN A C 1
ATOM 653 O O . GLN A 1 84 ? -5.643 -5.690 5.088 1.00 88.62 84 GLN A O 1
ATOM 658 N N . SER A 1 85 ? -6.662 -7.571 4.397 1.00 91.38 85 SER A N 1
ATOM 659 C CA . SER A 1 85 ? -5.447 -8.298 4.004 1.00 91.38 85 SER A CA 1
ATOM 660 C C . SER A 1 85 ? -4.621 -7.509 2.980 1.00 91.38 85 SER A C 1
ATOM 662 O O . SER A 1 85 ? -3.446 -7.226 3.205 1.00 91.38 85 SER A O 1
ATOM 664 N N . THR A 1 86 ? -5.268 -7.043 1.910 1.00 93.50 86 THR A N 1
ATOM 665 C CA . THR A 1 86 ? -4.646 -6.216 0.866 1.00 93.50 86 THR A CA 1
ATOM 666 C C . THR A 1 86 ? -4.184 -4.868 1.418 1.00 93.50 86 THR A C 1
ATOM 668 O O . THR A 1 86 ? -3.104 -4.398 1.064 1.00 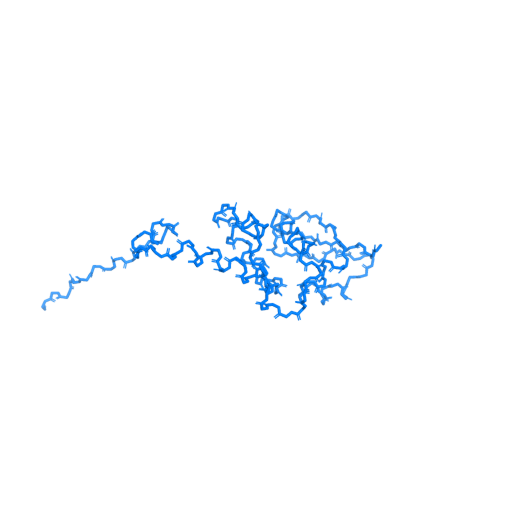93.50 86 THR A O 1
ATOM 671 N N . LEU A 1 87 ? -4.965 -4.240 2.304 1.00 93.62 87 LEU A N 1
ATOM 672 C CA . LEU A 1 87 ? -4.586 -2.973 2.934 1.00 93.62 87 LEU A CA 1
ATOM 673 C C . LEU A 1 87 ? -3.320 -3.129 3.792 1.00 93.62 87 LEU A C 1
ATOM 675 O O . LEU A 1 87 ? -2.427 -2.287 3.723 1.00 93.62 87 LEU A O 1
ATOM 679 N N . PHE A 1 88 ? -3.199 -4.219 4.553 1.00 92.94 88 PHE A N 1
ATOM 680 C CA . PHE A 1 88 ? -1.998 -4.508 5.341 1.00 92.94 88 PHE A CA 1
ATOM 681 C C . PHE A 1 88 ? -0.779 -4.827 4.480 1.00 92.94 88 PHE A C 1
ATOM 683 O O . PHE A 1 88 ? 0.332 -4.407 4.812 1.00 92.94 88 PHE A O 1
ATOM 690 N N . GLU A 1 89 ? -0.959 -5.543 3.374 1.00 94.75 89 GLU A N 1
ATOM 691 C CA . GLU A 1 89 ? 0.122 -5.762 2.413 1.00 94.75 89 GLU A CA 1
ATOM 692 C C . GLU A 1 89 ? 0.559 -4.453 1.741 1.00 94.75 89 GLU A C 1
ATOM 694 O O . GLU A 1 89 ? 1.759 -4.216 1.593 1.00 94.75 89 GLU A O 1
ATOM 699 N N . LEU A 1 90 ? -0.379 -3.553 1.422 1.00 94.06 90 LEU A N 1
ATOM 700 C CA . LEU A 1 90 ? -0.072 -2.210 0.919 1.00 94.06 90 LEU A CA 1
ATOM 701 C C . LEU A 1 90 ? 0.711 -1.376 1.938 1.00 94.06 90 LEU A C 1
ATOM 703 O O . LEU A 1 90 ? 1.676 -0.720 1.552 1.00 94.06 90 LEU A O 1
ATOM 707 N N . ILE A 1 91 ? 0.357 -1.429 3.227 1.00 94.25 91 ILE A N 1
ATOM 708 C CA . ILE A 1 91 ? 1.111 -0.757 4.303 1.00 94.25 91 ILE A CA 1
ATOM 709 C C . ILE A 1 91 ? 2.551 -1.282 4.353 1.00 94.25 91 ILE A C 1
ATOM 711 O O . ILE A 1 91 ? 3.505 -0.500 4.395 1.00 94.25 91 ILE A O 1
ATOM 715 N N . GLN A 1 92 ? 2.722 -2.606 4.317 1.00 92.44 92 GLN A N 1
ATOM 716 C CA . GLN A 1 92 ? 4.042 -3.238 4.340 1.00 92.44 92 GLN A CA 1
ATOM 717 C C . GLN A 1 92 ? 4.871 -2.873 3.106 1.00 92.44 92 GLN A C 1
ATOM 719 O O . GLN A 1 92 ? 6.044 -2.522 3.247 1.00 92.44 92 GLN A O 1
ATOM 724 N N . ALA A 1 93 ? 4.268 -2.897 1.916 1.00 91.75 93 ALA A N 1
ATOM 725 C CA . ALA A 1 93 ? 4.926 -2.514 0.673 1.00 91.75 93 ALA A CA 1
ATOM 726 C C . ALA A 1 93 ? 5.304 -1.027 0.663 1.00 91.75 93 ALA A C 1
ATOM 728 O O . ALA A 1 93 ? 6.433 -0.692 0.315 1.00 91.75 93 ALA A O 1
ATOM 729 N N . ALA A 1 94 ? 4.410 -0.139 1.105 1.00 90.62 94 ALA A N 1
ATOM 730 C CA . ALA A 1 94 ? 4.673 1.297 1.190 1.00 90.62 94 ALA A CA 1
ATOM 731 C C . ALA A 1 94 ? 5.831 1.612 2.144 1.00 90.62 94 ALA A C 1
ATOM 733 O O . ALA A 1 94 ? 6.685 2.440 1.828 1.00 90.62 94 ALA A O 1
ATOM 734 N N . ASN A 1 95 ? 5.897 0.917 3.283 1.00 90.75 95 ASN A N 1
ATOM 735 C CA . ASN A 1 95 ? 7.012 1.024 4.217 1.00 90.75 95 ASN A CA 1
ATOM 736 C C . ASN A 1 95 ? 8.315 0.460 3.619 1.00 90.75 95 ASN A C 1
ATOM 738 O O . ASN A 1 95 ? 9.348 1.122 3.665 1.00 90.75 95 ASN A O 1
ATOM 742 N N . TYR A 1 96 ? 8.264 -0.728 3.008 1.00 89.06 96 TYR A N 1
ATOM 743 C CA . TYR A 1 96 ? 9.425 -1.373 2.382 1.00 89.06 96 TYR A CA 1
ATOM 744 C C . TYR A 1 96 ? 9.998 -0.576 1.206 1.00 89.06 96 TYR A C 1
ATOM 746 O O . TYR A 1 96 ? 11.207 -0.573 1.015 1.00 89.06 96 TYR A O 1
ATOM 754 N N . LEU A 1 97 ? 9.151 0.099 0.429 1.00 86.38 97 LEU A N 1
ATOM 755 C CA . LEU A 1 97 ? 9.551 0.941 -0.701 1.00 86.38 97 LEU A CA 1
ATOM 756 C C . LEU A 1 97 ? 9.773 2.406 -0.284 1.00 86.38 97 LEU A C 1
ATOM 758 O O . LEU A 1 97 ? 10.123 3.230 -1.127 1.00 86.38 97 LEU A O 1
ATOM 762 N N . ASN A 1 98 ? 9.591 2.745 0.996 1.00 86.12 98 ASN A N 1
ATOM 763 C CA . ASN A 1 98 ? 9.702 4.099 1.544 1.00 86.12 98 ASN A CA 1
ATOM 764 C C . ASN A 1 98 ? 8.870 5.149 0.768 1.00 86.12 98 ASN A C 1
ATOM 766 O O . ASN A 1 98 ? 9.364 6.215 0.401 1.00 86.12 98 ASN A O 1
ATOM 770 N N . ILE A 1 99 ? 7.595 4.842 0.511 1.00 86.50 99 ILE A N 1
ATOM 771 C CA . ILE A 1 99 ? 6.644 5.733 -0.172 1.00 86.50 99 ILE A CA 1
ATOM 772 C C . ILE A 1 99 ? 5.770 6.416 0.886 1.00 86.50 99 ILE A C 1
ATOM 774 O O . ILE A 1 99 ? 4.720 5.910 1.287 1.00 86.50 99 ILE A O 1
ATOM 778 N N . LYS A 1 100 ? 6.216 7.582 1.366 1.00 85.12 100 LYS A N 1
ATOM 779 C CA . LYS A 1 100 ? 5.593 8.284 2.507 1.00 85.12 100 LYS A CA 1
ATOM 780 C C . LYS A 1 100 ? 4.118 8.638 2.291 1.00 85.12 100 LYS A C 1
ATOM 782 O O . LYS A 1 100 ? 3.337 8.537 3.236 1.00 85.12 100 LYS A O 1
ATOM 787 N N . GLY A 1 101 ? 3.739 9.048 1.077 1.00 86.12 101 GLY A N 1
ATOM 788 C CA . GLY A 1 101 ? 2.354 9.404 0.741 1.00 86.12 101 GLY A CA 1
ATOM 789 C C . GLY A 1 101 ? 1.410 8.211 0.886 1.00 86.12 101 GLY A C 1
ATOM 790 O O . GLY A 1 101 ? 0.463 8.265 1.670 1.00 86.12 101 GLY A O 1
ATOM 7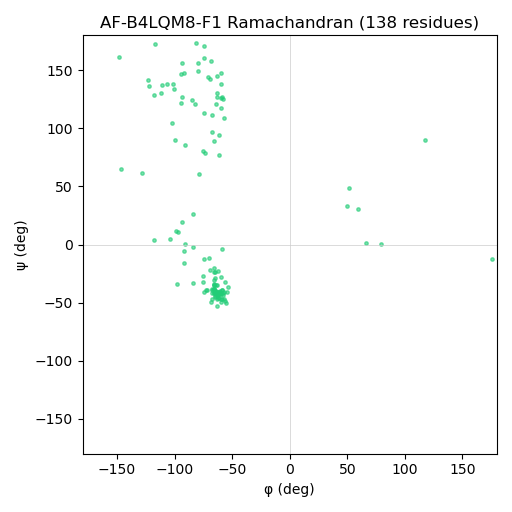91 N N . LEU A 1 102 ? 1.752 7.090 0.246 1.00 89.12 102 LEU A N 1
ATOM 792 C CA . LEU A 1 102 ? 0.995 5.843 0.335 1.00 89.12 102 LEU A CA 1
ATOM 793 C C . LEU A 1 102 ? 0.940 5.285 1.768 1.00 89.12 102 LEU A C 1
ATOM 795 O O . LEU A 1 102 ? -0.114 4.839 2.225 1.00 89.12 102 LEU A O 1
ATOM 799 N N . LEU A 1 103 ? 2.049 5.351 2.514 1.00 90.50 103 LEU A N 1
ATOM 800 C CA . LEU A 1 103 ? 2.070 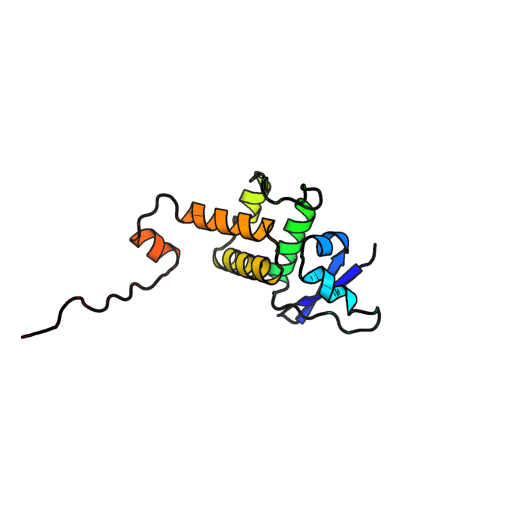4.931 3.919 1.00 90.50 103 LEU A CA 1
ATOM 801 C C . LEU A 1 103 ? 1.141 5.806 4.776 1.00 90.50 103 LEU A C 1
ATOM 803 O O . LEU A 1 103 ? 0.401 5.300 5.614 1.00 90.50 103 LEU A O 1
ATOM 807 N N . THR A 1 104 ? 1.129 7.119 4.541 1.00 89.62 104 THR A N 1
ATOM 808 C CA . THR A 1 104 ? 0.242 8.050 5.255 1.00 89.62 104 THR A CA 1
ATOM 809 C C . THR A 1 104 ? -1.225 7.777 4.929 1.00 89.62 104 THR A C 1
ATOM 811 O O . THR A 1 104 ? -2.055 7.720 5.837 1.00 89.62 104 THR A O 1
ATOM 814 N N . LEU A 1 105 ? -1.549 7.584 3.649 1.00 90.88 105 LEU A N 1
ATOM 815 C CA . LEU A 1 105 ? -2.901 7.293 3.177 1.00 90.88 105 LEU A CA 1
ATOM 816 C C . LEU A 1 105 ? -3.451 5.998 3.795 1.00 90.88 105 LEU A C 1
ATOM 818 O O . LEU A 1 105 ? -4.543 5.985 4.364 1.00 90.88 105 LEU A O 1
ATOM 822 N N . THR A 1 106 ? -2.671 4.920 3.748 1.00 92.56 106 THR A N 1
ATOM 823 C CA . THR A 1 106 ? -3.078 3.622 4.302 1.00 92.56 106 THR A CA 1
ATOM 824 C C . THR A 1 106 ? -3.193 3.650 5.832 1.00 92.56 106 THR A C 1
ATOM 826 O O . THR A 1 106 ? -4.166 3.131 6.381 1.00 92.56 106 THR A O 1
ATOM 829 N N . CYS A 1 107 ? -2.292 4.346 6.535 1.00 91.19 107 CYS A N 1
ATOM 830 C CA . CYS A 1 107 ? -2.409 4.582 7.979 1.00 91.19 107 CYS A CA 1
ATOM 831 C C . CYS A 1 107 ? -3.673 5.374 8.346 1.00 91.19 107 CYS A C 1
ATOM 833 O O . CYS A 1 107 ? -4.354 5.030 9.314 1.00 91.19 107 CYS A O 1
ATOM 835 N N . LYS A 1 108 ? -4.025 6.409 7.571 1.00 90.19 108 LYS A N 1
ATOM 836 C CA . LYS A 1 108 ? -5.283 7.154 7.757 1.00 90.19 108 LYS A CA 1
ATOM 837 C C . LYS A 1 108 ? -6.502 6.253 7.559 1.00 90.19 108 LYS A C 1
ATOM 839 O O . LYS A 1 108 ? -7.445 6.347 8.340 1.00 90.19 108 LYS A O 1
ATOM 844 N N . ALA A 1 109 ? -6.484 5.371 6.558 1.00 91.00 109 ALA A N 1
ATOM 845 C CA . ALA A 1 109 ? -7.571 4.421 6.324 1.00 91.00 109 ALA A CA 1
ATOM 846 C C . ALA A 1 109 ? -7.795 3.514 7.546 1.00 91.00 109 ALA A C 1
ATOM 848 O 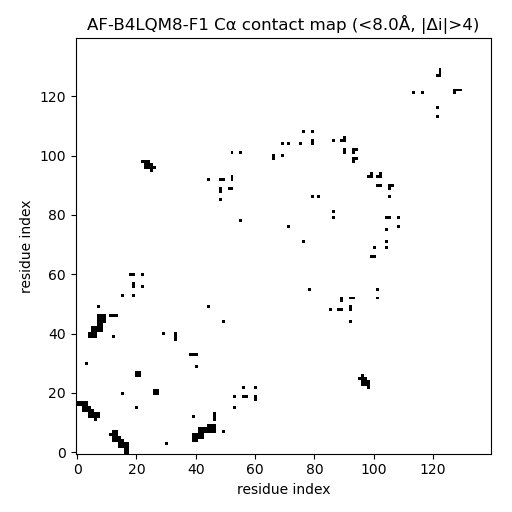O . ALA A 1 109 ? -8.919 3.411 8.036 1.00 91.00 109 ALA A O 1
ATOM 849 N N . VAL A 1 110 ? -6.720 2.949 8.109 1.00 91.31 110 VAL A N 1
ATOM 850 C CA . VAL A 1 110 ? -6.784 2.143 9.342 1.00 91.31 110 VAL A CA 1
ATOM 851 C C . VAL A 1 110 ? -7.265 2.975 10.537 1.00 91.31 110 VAL A C 1
ATOM 853 O O . VAL A 1 110 ? -8.125 2.526 11.295 1.00 91.31 110 VAL A O 1
ATOM 856 N N . ALA A 1 111 ? -6.777 4.209 10.697 1.00 90.19 111 ALA A N 1
ATOM 857 C CA . ALA A 1 111 ? -7.225 5.100 11.769 1.00 90.19 111 ALA A CA 1
ATOM 858 C C . ALA A 1 111 ? -8.732 5.405 11.679 1.00 90.19 111 ALA A C 1
ATOM 860 O O . ALA A 1 111 ? -9.433 5.386 12.695 1.00 90.19 111 ALA A O 1
ATOM 861 N N . ASN A 1 112 ? -9.259 5.611 10.471 1.00 88.81 112 ASN A N 1
ATOM 862 C CA . ASN A 1 112 ? -10.691 5.814 10.241 1.00 88.81 112 ASN A CA 1
ATOM 863 C C . ASN A 1 112 ? -11.516 4.563 10.575 1.00 88.81 112 ASN A C 1
ATOM 865 O O . ASN A 1 112 ? -12.619 4.693 11.097 1.00 88.81 112 ASN A O 1
ATOM 869 N N . MET A 1 113 ? -10.982 3.359 10.341 1.00 88.56 113 MET A N 1
ATOM 870 C CA . MET A 1 113 ? -11.642 2.107 10.738 1.00 88.56 113 MET A CA 1
ATOM 871 C C . MET A 1 113 ? -11.741 1.948 12.263 1.00 88.56 113 MET A C 1
ATOM 873 O O . MET A 1 113 ? -12.681 1.324 12.753 1.00 88.56 113 MET A O 1
ATOM 877 N N . ILE A 1 114 ? -10.782 2.506 13.007 1.00 90.56 114 ILE A N 1
ATOM 878 C CA . ILE A 1 114 ? -10.719 2.456 14.477 1.00 90.56 114 ILE A CA 1
ATOM 879 C C . ILE A 1 114 ? -11.570 3.561 15.118 1.00 90.56 114 ILE A C 1
ATOM 881 O O . ILE A 1 114 ? -12.133 3.376 16.198 1.00 90.56 114 ILE A O 1
ATOM 885 N N . THR A 1 115 ? -11.661 4.720 14.467 1.00 91.25 115 THR A N 1
ATOM 886 C CA . THR A 1 115 ? -12.320 5.908 15.019 1.00 91.25 115 THR A CA 1
ATOM 887 C C . THR A 1 115 ? -13.786 5.622 15.351 1.00 91.25 115 THR A C 1
ATOM 889 O O . THR A 1 115 ? -14.551 5.140 14.521 1.00 91.25 115 THR A O 1
ATOM 892 N N . GLY A 1 116 ? -14.185 5.921 16.590 1.00 88.75 116 GLY A N 1
ATOM 893 C CA . GLY A 1 116 ? -15.556 5.722 17.070 1.00 88.75 116 GLY A CA 1
ATOM 894 C C . GLY A 1 116 ? -15.910 4.285 17.471 1.00 88.75 116 GLY A C 1
ATOM 895 O O . GLY A 1 116 ? -17.040 4.060 17.897 1.00 88.75 116 GLY A O 1
ATOM 896 N N . LYS A 1 117 ? -14.977 3.326 17.373 1.00 91.81 117 LYS A N 1
ATOM 897 C CA . LYS A 1 117 ? -15.171 1.951 17.858 1.00 91.81 117 LYS A CA 1
ATOM 898 C C . LYS A 1 117 ? -14.693 1.780 19.296 1.00 91.81 117 LYS A C 1
ATOM 900 O O . LYS A 1 117 ? -13.717 2.390 19.732 1.00 91.81 117 LYS A O 1
ATOM 905 N N . THR A 1 118 ? -15.365 0.902 20.028 1.00 92.69 118 THR A N 1
ATOM 906 C CA . THR A 1 118 ? -14.944 0.452 21.359 1.00 92.69 118 THR A CA 1
ATOM 907 C C . THR A 1 118 ? -13.758 -0.520 21.270 1.00 92.69 118 THR A C 1
ATOM 909 O O . THR A 1 118 ? -13.545 -1.147 20.228 1.00 92.69 118 THR A O 1
ATOM 912 N N . PRO A 1 119 ? -12.992 -0.722 22.361 1.00 89.25 119 PRO A N 1
ATOM 913 C CA . PRO A 1 119 ? -11.898 -1.694 22.381 1.00 89.25 119 PRO A CA 1
ATOM 914 C C . PRO A 1 119 ? -12.306 -3.112 21.953 1.00 89.25 119 PRO A C 1
ATOM 916 O O . PRO A 1 119 ? -11.533 -3.781 21.272 1.00 89.25 119 PRO A O 1
ATOM 919 N N . ASP A 1 120 ? -13.511 -3.569 22.302 1.00 88.81 120 ASP A N 1
ATOM 920 C CA . ASP A 1 120 ? -13.997 -4.904 21.926 1.00 88.81 120 ASP A CA 1
ATOM 921 C C . ASP A 1 120 ? -14.347 -5.005 20.440 1.00 88.81 120 ASP A C 1
ATOM 923 O O . ASP A 1 120 ? -14.026 -6.001 19.789 1.00 88.81 120 ASP A O 1
ATOM 927 N N . GLU A 1 121 ? -14.939 -3.957 19.866 1.00 88.94 121 GLU A N 1
ATOM 928 C CA . GLU A 1 121 ? -15.192 -3.890 18.425 1.00 88.94 121 GLU A CA 1
ATOM 929 C C . GLU A 1 121 ? -13.891 -3.839 17.626 1.00 88.94 121 GLU A C 1
ATOM 931 O O . GLU A 1 121 ? -13.799 -4.489 16.588 1.00 88.94 121 GLU A O 1
ATOM 936 N N . ILE A 1 122 ? -12.876 -3.118 18.117 1.00 88.88 122 ILE A N 1
ATOM 937 C CA . ILE A 1 122 ? -11.537 -3.080 17.512 1.00 88.88 122 ILE A CA 1
ATOM 938 C C . ILE A 1 122 ? -10.899 -4.471 17.570 1.00 88.88 122 ILE A C 1
ATOM 940 O O . ILE A 1 122 ? -10.400 -4.957 16.557 1.00 88.88 122 ILE A O 1
ATOM 944 N N . ARG A 1 123 ? -10.956 -5.153 18.724 1.00 86.94 123 ARG A N 1
ATOM 945 C CA . ARG A 1 123 ? -10.439 -6.526 18.856 1.00 86.94 123 ARG A CA 1
ATOM 946 C C . ARG A 1 123 ? -11.107 -7.476 17.877 1.00 86.94 123 ARG A C 1
ATOM 948 O O . ARG A 1 123 ? -10.420 -8.270 17.248 1.00 86.94 123 ARG A O 1
ATOM 955 N N . LYS A 1 124 ? -12.427 -7.377 17.721 1.00 86.56 124 LYS A N 1
ATOM 956 C CA . LYS A 1 124 ? -13.169 -8.197 16.763 1.00 86.56 124 LYS A CA 1
ATOM 957 C C . LYS A 1 124 ? -12.817 -7.849 15.317 1.00 86.56 124 LYS A C 1
ATOM 959 O O . LYS A 1 124 ? -12.661 -8.756 14.511 1.00 86.56 124 LYS A O 1
ATOM 964 N N . LEU A 1 125 ? -12.689 -6.561 15.000 1.00 84.38 125 LEU A N 1
ATOM 965 C CA . LEU A 1 125 ? -12.382 -6.076 13.654 1.00 84.38 125 LEU A CA 1
ATOM 966 C C . LEU A 1 125 ? -11.019 -6.570 13.156 1.00 84.38 125 LEU A C 1
ATOM 968 O O . LEU A 1 125 ? -10.915 -6.986 12.008 1.00 84.38 125 LEU A O 1
ATOM 972 N N . PHE A 1 126 ? -10.013 -6.541 14.031 1.00 84.69 126 PHE A N 1
ATOM 973 C CA . PHE A 1 126 ? -8.641 -6.959 13.727 1.00 84.69 126 PHE A CA 1
ATOM 974 C C . PHE A 1 126 ? -8.322 -8.386 14.190 1.00 84.69 126 PHE A C 1
ATOM 976 O O . PHE A 1 126 ? -7.154 -8.765 14.236 1.00 84.69 126 PHE A O 1
ATOM 983 N N . GLU A 1 127 ? -9.340 -9.155 14.588 1.00 84.38 127 GLU A N 1
ATOM 984 C CA . GLU A 1 127 ? -9.207 -10.531 15.092 1.00 84.38 127 GLU A CA 1
ATOM 985 C C . GLU A 1 127 ? -8.133 -10.688 16.192 1.00 84.38 127 GLU A C 1
ATOM 987 O O . GLU A 1 127 ? -7.467 -11.718 16.332 1.00 84.38 127 GLU A O 1
ATOM 992 N N . ILE A 1 128 ? -7.964 -9.649 17.014 1.00 83.19 128 ILE A N 1
ATOM 993 C CA . ILE A 1 128 ? -6.975 -9.611 18.087 1.00 83.19 128 ILE A CA 1
ATOM 994 C C . ILE A 1 128 ? -7.474 -10.499 19.222 1.00 83.19 128 ILE A C 1
ATOM 996 O O . ILE A 1 128 ? -8.450 -10.179 19.907 1.00 83.19 128 ILE A O 1
ATOM 1000 N N . LYS A 1 129 ? -6.765 -11.603 19.466 1.00 76.81 129 LYS A N 1
ATOM 1001 C CA . LYS A 1 129 ? -7.018 -12.455 20.630 1.00 76.81 129 LYS A CA 1
ATOM 1002 C C . LYS A 1 129 ? -6.726 -11.677 21.911 1.00 76.81 129 LYS A C 1
ATOM 1004 O O . LYS A 1 129 ? -5.599 -11.246 22.147 1.00 76.81 129 LYS A O 1
ATOM 1009 N N . THR A 1 130 ? -7.729 -11.537 22.768 1.00 64.69 130 THR A N 1
ATOM 1010 C CA . THR A 1 130 ? -7.541 -11.024 24.124 1.00 64.69 130 THR A CA 1
ATOM 1011 C C . THR A 1 130 ? -6.737 -12.056 24.910 1.00 64.69 130 THR A C 1
ATOM 1013 O O . THR A 1 130 ? -7.236 -13.145 25.185 1.00 64.69 130 THR A O 1
ATOM 1016 N N . ASN A 1 131 ? -5.490 -11.745 25.271 1.00 60.91 131 ASN A N 1
ATOM 1017 C CA . ASN A 1 131 ? -4.750 -12.558 26.234 1.00 60.91 131 ASN A CA 1
ATOM 1018 C C . ASN A 1 131 ? -5.328 -12.293 27.631 1.00 60.91 131 ASN A C 1
ATOM 1020 O O . ASN A 1 131 ? -4.790 -11.496 28.397 1.00 60.91 131 ASN A O 1
ATOM 1024 N N . SER A 1 132 ? -6.472 -12.901 27.945 1.00 52.62 132 SER A N 1
ATOM 1025 C CA . SER A 1 132 ? -6.963 -12.968 29.316 1.00 52.62 132 SER A CA 1
ATOM 1026 C C . SER A 1 132 ? -6.133 -14.015 30.058 1.00 52.62 132 SER A C 1
ATOM 1028 O O . SER A 1 132 ? -6.555 -15.160 30.213 1.00 52.62 132 SER A O 1
ATOM 1030 N N . ALA A 1 133 ? -4.936 -13.634 30.508 1.00 56.09 133 ALA A N 1
ATOM 1031 C CA . ALA A 1 133 ? -4.399 -14.275 31.700 1.00 56.09 133 ALA A CA 1
ATOM 1032 C C . ALA A 1 133 ? -5.438 -14.033 32.812 1.00 56.09 133 ALA A C 1
ATOM 1034 O O . ALA A 1 133 ? -5.850 -12.879 32.981 1.00 56.09 133 ALA A O 1
ATOM 1035 N N . PRO A 1 134 ? -5.943 -15.071 33.502 1.00 49.34 134 PRO A N 1
ATOM 1036 C CA . PRO A 1 134 ? -6.928 -14.863 34.548 1.00 49.34 134 PRO A CA 1
ATOM 1037 C C . PRO A 1 134 ? -6.299 -13.968 35.615 1.00 49.34 134 PRO A C 1
ATOM 1039 O O . PRO A 1 134 ? -5.278 -14.297 36.218 1.00 49.34 134 PRO A O 1
ATOM 1042 N N . ALA A 1 135 ? -6.886 -12.788 35.798 1.00 57.84 135 ALA A N 1
ATOM 1043 C CA . ALA A 1 135 ? -6.589 -11.941 36.932 1.00 57.84 135 ALA A CA 1
ATOM 1044 C C . ALA A 1 135 ? -7.126 -12.653 38.179 1.00 57.84 135 ALA A C 1
ATOM 1046 O O . ALA A 1 135 ? -8.312 -12.566 38.477 1.00 57.84 135 ALA A O 1
ATOM 1047 N N . GLY A 1 136 ? -6.246 -13.373 38.874 1.00 62.75 136 GLY A N 1
ATOM 1048 C CA . GLY A 1 136 ? -6.497 -13.871 40.221 1.00 62.75 136 GLY A CA 1
ATOM 1049 C C . GLY A 1 136 ? -6.507 -15.386 40.344 1.00 62.75 136 GLY A C 1
ATOM 1050 O O . GLY A 1 136 ? -7.568 -15.980 40.292 1.00 62.75 136 GLY A O 1
ATOM 1051 N N . GLU A 1 137 ? -5.332 -15.956 40.613 1.00 51.19 137 GLU A N 1
ATOM 1052 C CA . GLU A 1 137 ? -5.142 -17.027 41.604 1.00 51.19 137 GLU A CA 1
ATOM 1053 C C . GLU A 1 137 ? -3.743 -16.848 42.231 1.00 51.19 137 GLU A C 1
ATOM 1055 O O . GLU A 1 137 ? -2.837 -17.650 42.039 1.00 51.19 137 GLU A O 1
ATOM 1060 N N . TYR A 1 138 ? -3.533 -15.744 42.955 1.00 51.53 138 TYR A N 1
ATOM 1061 C CA . TYR A 1 138 ? -2.645 -15.797 44.119 1.00 51.53 138 TYR A CA 1
ATOM 1062 C C . TYR A 1 138 ? -3.563 -16.134 45.293 1.00 51.53 138 TYR A C 1
ATOM 1064 O O . TYR A 1 138 ? -4.151 -15.242 45.901 1.00 51.53 138 TYR A O 1
ATOM 1072 N N . TYR A 1 139 ? -3.795 -17.431 45.497 1.00 50.06 139 TYR A N 1
ATOM 1073 C CA . TYR A 1 139 ? -4.307 -17.931 46.768 1.00 50.06 139 TYR A CA 1
ATOM 1074 C C . TYR A 1 139 ? -3.202 -17.781 47.827 1.00 50.06 139 TYR A C 1
ATOM 1076 O O . TYR A 1 139 ? -2.029 -17.934 47.488 1.00 50.06 139 TYR A O 1
ATOM 1084 N N . ASP A 1 140 ? -3.636 -17.426 49.042 1.00 49.06 140 ASP A N 1
ATOM 1085 C CA . ASP A 1 140 ? -2.879 -17.141 50.280 1.00 49.06 140 ASP A CA 1
ATOM 1086 C C . ASP A 1 140 ? -1.511 -17.830 50.452 1.00 49.06 140 ASP A C 1
ATOM 1088 O O . ASP A 1 140 ? -1.420 -19.069 50.272 1.00 49.06 140 ASP A O 1
#

Foldseek 3Di:
DDWAWEQEPVRDIDIDDPLLLVLFPQSVVLVVPDDPPDDHHYDPAHPVLVVLSSVVSVVCSPPPPDQPDPPCPPVLVVSCPDDPVSLVSQCVVCVSRVRSNSVVSSVVVVVVVPPPDDPVVVCVVVVPDDPCPDPDDPDD

pLDDT: mean 78.68, std 14.86, range [44.94, 94.75]

InterPro domains:
  IPR001232 S-phase kinase-associated protein 1-like [SM00512] (1-99)
  IPR011333 SKP1/BTB/POZ domain superfamily [G3DSA:3.30.710.10] (2-138)
  IPR011333 SKP1/BTB/POZ domain superfamily [SSF54695] (3-64)
  IPR016072 SKP1 component, dimerisation [PF01466] (100-131)
  IPR016073 SKP1 component, POZ domain [PF03931] (2-61)
  IPR016897 S-phase kinase-associated protein 1 [PIRSF028729] (4-134)
  IPR016897 S-phase kinase-associated protein 1 [PTHR11165] (3-132)
  IPR036296 SKP1-like, dimerisation domain superfamily [SSF81382] (70-131)

Sequence (140 aa):
MPVIKFLTSDDIIIETDDQIAQCSDIIRPLLVCCTEEGDPPKLKVSAAILRKVLEWAEHHKYDPAGGTQCTNDAWDTQFVSVEQSTLFELIQAANYLNIKGLLTLTCKAVANMITGKTPDEIRKLFEIKTNSAPAGEYYD

Organism: Drosophila virilis (NCBI:txid7244)

Nearest PDB structures (foldseek):
  8ubt-assembly1_B  TM=8.940E-01  e=4.197E-12  Homo sapiens
  5k35-assembly1_B  TM=8.834E-01  e=6.012E-12  Homo sapiens
  5v4b-assembly1_A  TM=8.758E-01  e=8.610E-12  Homo sapiens
  6byh-assembly2_B  TM=8.721E-01  e=5.848E-11  Homo sapiens
  3l2o-assembly1_A  TM=9.045E-01  e=1.718E-10  Homo sapiens